Protein AF-A0ABD6Y7B2-F1 (afdb_monomer_lite)

Radius of gyration: 19.2 Å; chains: 1; bounding box: 47×39×47 Å

Structure (mmCIF, N/CA/C/O backbone):
data_AF-A0ABD6Y7B2-F1
#
_entry.id   AF-A0ABD6Y7B2-F1
#
loop_
_atom_site.group_PDB
_atom_site.id
_atom_site.type_symbol
_atom_site.label_atom_id
_atom_site.label_alt_id
_atom_site.label_comp_id
_atom_site.label_asym_id
_atom_site.label_entity_id
_atom_site.label_seq_id
_atom_site.pdbx_PDB_ins_code
_atom_site.Cartn_x
_atom_site.Cartn_y
_atom_site.Cartn_z
_atom_site.occupancy
_atom_site.B_iso_or_equiv
_atom_site.auth_seq_id
_atom_site.auth_comp_id
_atom_site.auth_asym_id
_atom_site.auth_atom_id
_atom_site.pdbx_PDB_model_num
ATOM 1 N N . MET A 1 1 ? -31.287 24.518 33.270 1.00 48.06 1 MET A N 1
ATOM 2 C CA . MET A 1 1 ? -31.421 23.625 32.099 1.00 48.06 1 MET A CA 1
ATOM 3 C C . MET A 1 1 ? -30.060 23.538 31.428 1.00 48.06 1 MET A C 1
ATOM 5 O O . MET A 1 1 ? -29.615 24.517 30.848 1.00 48.06 1 MET A O 1
ATOM 9 N N . LEU A 1 2 ? -29.354 22.426 31.637 1.00 46.56 2 LEU A N 1
ATOM 10 C CA . LEU A 1 2 ? -28.012 22.170 31.107 1.00 46.56 2 LEU A CA 1
ATOM 11 C C . LEU A 1 2 ? -28.129 21.690 29.656 1.00 46.56 2 LEU A C 1
ATOM 13 O O . LEU A 1 2 ? -28.736 20.651 29.410 1.00 46.56 2 LEU A O 1
ATOM 17 N N . ILE A 1 3 ? -27.555 22.424 28.706 1.00 56.41 3 ILE A N 1
ATOM 18 C CA . ILE A 1 3 ? -27.389 21.942 27.331 1.00 56.41 3 ILE A CA 1
ATOM 19 C C . ILE A 1 3 ? -26.078 21.149 27.306 1.00 56.41 3 ILE A C 1
ATOM 21 O O . ILE A 1 3 ? -24.998 21.727 27.415 1.00 56.41 3 ILE A O 1
ATOM 25 N N . LEU A 1 4 ? -26.168 19.817 27.221 1.00 56.03 4 LEU A N 1
ATOM 26 C CA . LEU A 1 4 ? -25.011 18.965 26.940 1.00 56.03 4 LEU A CA 1
ATOM 27 C C . LEU A 1 4 ? -24.482 19.306 25.538 1.00 56.03 4 LEU A C 1
ATOM 29 O O . LEU A 1 4 ? -25.215 19.207 24.556 1.00 56.03 4 LEU A O 1
ATOM 33 N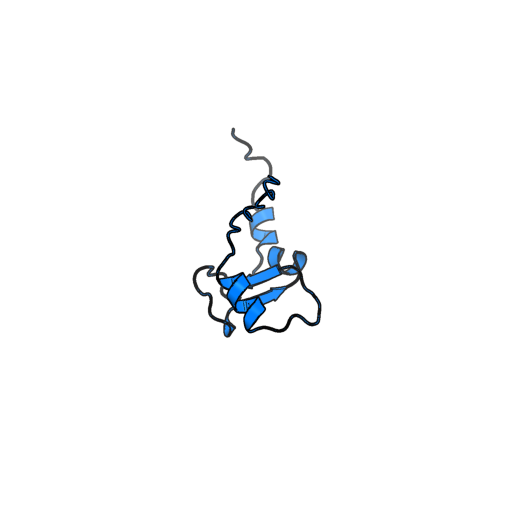 N . PHE A 1 5 ? -23.202 19.667 25.439 1.00 60.97 5 PHE A N 1
ATOM 34 C CA . PHE A 1 5 ? -22.477 19.746 24.172 1.00 60.97 5 PHE A CA 1
ATOM 35 C C . PHE A 1 5 ? -22.480 18.366 23.496 1.00 60.97 5 PHE A C 1
ATOM 37 O O . PHE A 1 5 ? -21.727 17.471 23.882 1.00 60.97 5 PHE A O 1
ATOM 44 N N . VAL A 1 6 ? -23.322 18.179 22.481 1.00 65.50 6 VAL A N 1
ATOM 45 C CA . VAL A 1 6 ? -23.278 16.992 21.621 1.00 65.50 6 VAL A CA 1
ATOM 46 C C . VAL A 1 6 ? -22.092 17.156 20.671 1.00 65.50 6 VAL A C 1
ATOM 48 O O . VAL A 1 6 ? -22.159 17.884 19.684 1.00 65.50 6 VAL A O 1
ATOM 51 N N . TRP A 1 7 ? -20.975 16.504 20.989 1.00 71.38 7 TRP A N 1
ATOM 52 C CA . TRP A 1 7 ? -19.811 16.416 20.106 1.00 71.38 7 TRP A CA 1
ATOM 53 C C . TRP A 1 7 ? -20.171 15.545 18.894 1.00 71.38 7 TRP A C 1
ATOM 55 O O . TRP A 1 7 ? -20.140 14.314 18.962 1.00 71.38 7 TRP A O 1
ATOM 65 N N . VAL A 1 8 ? -20.542 16.169 17.776 1.00 73.88 8 VAL A N 1
ATOM 66 C CA . VAL A 1 8 ? -20.725 15.456 16.506 1.00 73.88 8 VAL A CA 1
ATOM 67 C C . VAL A 1 8 ? -19.348 14.984 16.049 1.00 73.88 8 VAL A C 1
ATOM 69 O O . VAL A 1 8 ? -18.467 15.795 15.764 1.00 73.88 8 VAL A O 1
ATOM 72 N N . ARG A 1 9 ? -19.123 13.666 16.018 1.00 78.75 9 ARG A N 1
ATOM 73 C CA . ARG A 1 9 ? -17.853 13.130 15.518 1.00 78.75 9 ARG A CA 1
ATOM 74 C C . ARG A 1 9 ? -17.723 13.447 14.025 1.00 78.75 9 ARG A C 1
ATOM 76 O O . ARG A 1 9 ? -18.654 13.147 13.277 1.00 78.75 9 ARG A O 1
ATOM 83 N N . PRO A 1 10 ? -16.588 14.010 13.571 1.00 82.69 10 PRO A N 1
ATOM 84 C CA . PRO A 1 10 ? -16.378 14.249 12.153 1.00 82.69 10 PRO A CA 1
ATOM 85 C C . PRO A 1 10 ? -16.341 12.913 11.409 1.00 82.69 10 PRO A C 1
ATOM 87 O O . PRO A 1 10 ? -15.691 11.957 11.844 1.00 82.69 10 PRO A O 1
ATOM 90 N N . PHE A 1 11 ? -17.031 12.846 10.273 1.00 84.25 11 PHE A N 1
ATOM 91 C CA . PHE A 1 11 ? -16.913 11.707 9.373 1.00 84.25 11 PHE A CA 1
ATOM 92 C C . PHE A 1 11 ? -15.476 11.631 8.849 1.00 84.25 11 PHE A C 1
ATOM 94 O O . PHE A 1 11 ? -14.918 12.624 8.384 1.00 84.25 11 PHE A O 1
ATOM 101 N N . THR A 1 12 ? -14.869 10.445 8.922 1.00 87.25 12 THR A N 1
ATOM 102 C CA . THR A 1 12 ? -13.539 10.200 8.349 1.00 87.25 12 THR A CA 1
ATOM 103 C C . THR A 1 12 ? -13.675 9.290 7.143 1.00 87.25 12 THR A C 1
ATOM 105 O O . THR A 1 12 ? -14.339 8.258 7.217 1.00 87.25 12 THR A O 1
ATOM 108 N N . THR A 1 13 ? -13.037 9.650 6.036 1.00 92.88 13 THR A N 1
ATOM 109 C CA . THR A 1 13 ? -12.950 8.777 4.866 1.00 92.88 13 THR A CA 1
ATOM 110 C C . THR A 1 13 ? -11.824 7.762 5.071 1.00 92.88 13 THR A C 1
ATOM 112 O O . THR A 1 13 ? -10.756 8.076 5.607 1.00 92.88 13 THR A O 1
ATOM 115 N N . LYS A 1 14 ? -12.066 6.507 4.681 1.00 93.38 14 LYS A N 1
ATOM 116 C CA . LYS A 1 14 ? -11.081 5.414 4.705 1.00 93.38 14 LYS A CA 1
ATOM 117 C C . LYS A 1 14 ? -11.029 4.761 3.329 1.00 93.38 14 LYS A C 1
ATOM 119 O O . LYS A 1 14 ? -12.034 4.724 2.626 1.00 93.38 14 LYS A O 1
ATOM 124 N N . ARG A 1 15 ? -9.855 4.264 2.935 1.00 96.38 15 ARG A N 1
ATOM 125 C CA . ARG A 1 15 ? -9.688 3.557 1.656 1.00 96.38 15 ARG A CA 1
ATOM 126 C C . ARG A 1 15 ? -10.120 2.098 1.798 1.00 96.38 15 ARG A C 1
ATOM 128 O O . ARG A 1 15 ? -9.863 1.494 2.835 1.00 96.38 15 ARG A O 1
ATOM 135 N N . VAL A 1 16 ? -10.704 1.522 0.746 1.00 98.00 16 VAL A N 1
ATOM 136 C CA . VAL A 1 16 ? -11.229 0.143 0.765 1.00 98.00 16 VAL A CA 1
ATOM 137 C C . VAL A 1 16 ? -10.139 -0.879 1.111 1.00 98.00 16 VAL A C 1
ATOM 139 O O . VAL A 1 16 ? -10.305 -1.591 2.095 1.00 98.00 16 VAL A O 1
ATOM 142 N N . HIS A 1 17 ? -8.989 -0.888 0.421 1.00 98.31 17 HIS A N 1
ATOM 143 C CA . HIS A 1 17 ? -7.873 -1.791 0.761 1.00 98.31 17 HIS A CA 1
ATOM 144 C C . HIS A 1 17 ? -7.417 -1.689 2.224 1.00 98.31 17 HIS A C 1
ATOM 146 O O . HIS A 1 17 ? -7.030 -2.693 2.809 1.00 98.31 17 HIS A O 1
ATOM 152 N N . GLN A 1 18 ? -7.479 -0.500 2.845 1.00 97.75 18 GLN A N 1
ATOM 153 C CA . GLN A 1 18 ? -7.113 -0.341 4.257 1.00 97.75 18 GLN A CA 1
ATOM 154 C C . GLN A 1 18 ? -8.102 -1.042 5.178 1.00 97.75 18 GLN A C 1
ATOM 156 O O . GLN A 1 18 ? -7.691 -1.621 6.177 1.00 97.75 18 GLN A O 1
ATOM 161 N N . LEU A 1 19 ? -9.395 -0.970 4.859 1.00 98.12 19 LEU A N 1
ATOM 162 C CA . LEU A 1 19 ? -10.431 -1.663 5.617 1.00 98.12 19 LEU A CA 1
ATOM 163 C C . LEU A 1 19 ? -10.303 -3.179 5.443 1.00 98.12 19 LEU A C 1
ATOM 165 O O . LEU A 1 19 ? -10.322 -3.898 6.435 1.00 98.12 19 LEU A O 1
ATOM 169 N N . VAL A 1 20 ? -10.097 -3.642 4.207 1.00 98.56 20 VAL A N 1
ATOM 170 C CA . VAL A 1 20 ? -9.919 -5.065 3.882 1.00 98.56 20 VAL A CA 1
ATOM 171 C C . VAL A 1 20 ? -8.682 -5.636 4.581 1.00 98.56 20 VAL A C 1
ATOM 173 O O . VAL A 1 20 ? -8.802 -6.571 5.366 1.00 98.56 20 VAL A O 1
ATOM 176 N N . ALA A 1 21 ? -7.500 -5.050 4.381 1.00 98.50 21 ALA A N 1
ATOM 177 C CA . ALA A 1 21 ? -6.270 -5.570 4.978 1.00 98.50 21 ALA A CA 1
ATOM 178 C C . ALA A 1 21 ? -6.309 -5.554 6.514 1.00 98.50 21 ALA A C 1
ATOM 180 O O . ALA A 1 21 ? -5.896 -6.521 7.141 1.00 98.50 21 ALA A O 1
ATOM 181 N N . ARG A 1 22 ? -6.866 -4.507 7.144 1.00 98.06 22 ARG A N 1
ATOM 182 C CA . ARG A 1 22 ? -7.010 -4.459 8.613 1.00 98.06 22 ARG A CA 1
ATOM 183 C C . ARG A 1 22 ? -7.973 -5.503 9.170 1.00 98.06 22 ARG A C 1
ATOM 185 O O . ARG A 1 22 ? -7.827 -5.872 10.329 1.00 98.06 22 ARG A O 1
ATOM 192 N N . ALA A 1 23 ? -8.961 -5.926 8.388 1.00 98.38 23 ALA A N 1
ATOM 193 C CA . ALA A 1 23 ? -9.930 -6.926 8.814 1.00 98.38 23 ALA A CA 1
ATOM 194 C C . ALA A 1 23 ? -9.407 -8.360 8.642 1.00 98.38 23 ALA A C 1
ATOM 196 O O . ALA A 1 23 ? -9.727 -9.215 9.462 1.00 98.38 23 ALA A O 1
ATOM 197 N N . PHE A 1 24 ? -8.619 -8.622 7.593 1.00 98.69 24 PHE A N 1
ATOM 198 C CA . PHE A 1 24 ? -8.307 -9.992 7.166 1.00 98.69 24 PHE A CA 1
ATOM 199 C C . PHE A 1 24 ? -6.821 -10.363 7.195 1.00 98.69 24 PHE A C 1
ATOM 201 O O . PHE A 1 24 ? -6.504 -11.545 7.104 1.00 98.69 24 PHE A O 1
ATOM 208 N N . ILE A 1 25 ? -5.909 -9.396 7.328 1.00 98.56 25 ILE A N 1
ATOM 209 C CA . ILE A 1 25 ? -4.462 -9.632 7.279 1.00 98.56 25 ILE A CA 1
ATOM 210 C C . ILE A 1 25 ? -3.840 -9.189 8.609 1.00 98.56 25 ILE A C 1
ATOM 212 O O . ILE A 1 25 ? -3.772 -7.982 8.879 1.00 98.56 25 ILE A O 1
ATOM 216 N N . PRO A 1 26 ? -3.368 -10.130 9.451 1.00 98.44 26 PRO A N 1
ATOM 217 C CA . PRO A 1 26 ? -2.636 -9.797 10.666 1.00 98.44 26 PRO A CA 1
ATOM 218 C C . PRO A 1 26 ? -1.418 -8.916 10.367 1.00 98.44 26 PRO A C 1
ATOM 220 O O . PRO A 1 26 ? -0.737 -9.101 9.361 1.00 98.44 26 PRO A O 1
ATOM 223 N N . ASN A 1 27 ? -1.124 -7.978 11.267 1.00 98.31 27 ASN A N 1
ATOM 224 C CA . ASN A 1 27 ? 0.044 -7.101 11.174 1.00 98.31 27 ASN A CA 1
ATOM 225 C C . ASN A 1 27 ? 0.937 -7.260 12.420 1.00 98.31 27 ASN A C 1
ATOM 227 O O . ASN A 1 27 ? 0.973 -6.352 13.254 1.00 98.31 27 ASN A O 1
ATOM 231 N N . PRO A 1 28 ? 1.596 -8.422 12.603 1.00 98.12 28 PRO A N 1
ATOM 232 C CA . PRO A 1 28 ? 2.400 -8.700 13.798 1.00 98.12 28 PRO A CA 1
ATOM 233 C C . PRO A 1 28 ? 3.579 -7.730 13.953 1.00 98.12 28 PRO A C 1
ATOM 235 O O . PRO A 1 28 ? 3.927 -7.363 15.071 1.00 98.12 28 PRO A O 1
ATOM 238 N N . ASP A 1 29 ? 4.128 -7.255 12.835 1.00 97.69 29 ASP A N 1
ATOM 239 C CA . ASP A 1 29 ? 5.279 -6.346 12.796 1.00 97.69 29 ASP A CA 1
ATOM 240 C C . ASP A 1 29 ? 4.881 -4.861 12.872 1.00 97.69 29 ASP A C 1
ATOM 242 O O . ASP A 1 29 ? 5.730 -3.975 12.769 1.00 97.69 29 ASP A O 1
ATOM 246 N N . ASN A 1 30 ? 3.583 -4.573 13.037 1.00 97.69 30 ASN A N 1
ATOM 247 C CA . ASN A 1 30 ? 3.020 -3.225 13.123 1.00 97.69 30 ASN A CA 1
ATOM 248 C C . ASN A 1 30 ? 3.487 -2.293 11.983 1.00 97.69 30 ASN A C 1
ATOM 250 O O . ASN A 1 30 ? 3.812 -1.118 12.181 1.00 97.69 30 ASN A O 1
ATOM 254 N N . LEU A 1 31 ? 3.533 -2.829 10.763 1.00 98.31 31 LEU A N 1
ATOM 255 C CA . LEU A 1 31 ? 3.962 -2.099 9.580 1.00 98.31 31 LEU A CA 1
ATOM 256 C C . LEU A 1 31 ? 2.956 -0.993 9.220 1.00 98.31 31 LEU A C 1
ATOM 258 O O . LEU A 1 31 ? 1.743 -1.184 9.338 1.00 98.31 31 LEU A O 1
ATOM 262 N N . PRO A 1 32 ? 3.430 0.175 8.754 1.00 97.44 32 PRO A N 1
ATOM 263 C CA . PRO A 1 32 ? 2.584 1.359 8.621 1.00 97.44 32 PRO A CA 1
ATOM 264 C C . PRO A 1 32 ? 1.760 1.412 7.326 1.00 97.44 32 PRO A C 1
ATOM 266 O O . PRO A 1 32 ? 0.832 2.217 7.236 1.00 97.44 32 PRO A O 1
ATOM 269 N N . SER A 1 33 ? 2.119 0.642 6.294 1.00 97.81 33 SER A N 1
ATOM 270 C CA . SER A 1 33 ? 1.561 0.776 4.940 1.00 97.81 33 SER A CA 1
ATOM 271 C C . SER A 1 33 ? 1.015 -0.539 4.403 1.00 97.81 33 SER A C 1
ATOM 273 O O . SER A 1 33 ? 1.440 -1.607 4.820 1.00 97.81 33 SER A O 1
ATOM 275 N N . ILE A 1 34 ? 0.084 -0.439 3.453 1.00 98.25 34 ILE A N 1
ATOM 276 C CA . ILE A 1 34 ? -0.437 -1.574 2.685 1.00 98.25 34 ILE A CA 1
ATOM 277 C C . ILE A 1 34 ? -0.038 -1.367 1.227 1.00 98.25 34 ILE A C 1
ATOM 279 O O . ILE A 1 34 ? -0.212 -0.262 0.702 1.00 98.25 34 ILE A O 1
ATOM 283 N N . ASN A 1 35 ? 0.507 -2.408 0.610 1.00 98.31 35 ASN A N 1
ATOM 284 C CA . ASN A 1 35 ? 0.854 -2.459 -0.804 1.00 98.31 35 ASN A CA 1
ATOM 285 C C . ASN A 1 35 ? -0.183 -3.289 -1.579 1.00 98.31 35 ASN A C 1
ATOM 287 O O . ASN A 1 35 ? -0.775 -4.211 -1.019 1.00 98.31 35 ASN A O 1
ATOM 291 N N . HIS A 1 36 ? -0.382 -2.943 -2.851 1.00 98.38 36 HIS A N 1
ATOM 292 C CA . HIS A 1 36 ? -1.081 -3.766 -3.840 1.00 98.38 36 HIS A CA 1
ATOM 293 C C . HIS A 1 36 ? -0.016 -4.510 -4.639 1.00 98.38 36 HIS A C 1
ATOM 295 O O . HIS A 1 36 ? 0.781 -3.865 -5.321 1.00 98.38 36 HIS A O 1
ATOM 301 N N . ILE A 1 37 ? 0.016 -5.837 -4.535 1.00 98.06 37 ILE A N 1
ATOM 302 C CA . ILE A 1 37 ? 1.084 -6.672 -5.106 1.00 98.06 37 ILE A CA 1
ATOM 303 C C . ILE A 1 37 ? 1.138 -6.520 -6.636 1.00 98.06 37 ILE A C 1
ATOM 305 O O . ILE A 1 37 ? 2.210 -6.410 -7.221 1.00 98.06 37 ILE A O 1
ATOM 309 N N . ASP A 1 38 ? -0.016 -6.436 -7.295 1.00 97.88 38 ASP A N 1
ATOM 310 C CA . ASP A 1 38 ? -0.120 -6.235 -8.747 1.00 97.88 38 ASP A CA 1
ATOM 311 C C . ASP A 1 38 ? 0.012 -4.770 -9.219 1.00 97.88 38 ASP A C 1
ATOM 313 O O . ASP A 1 38 ? -0.115 -4.494 -10.411 1.00 97.88 38 ASP A O 1
ATOM 317 N N . GLU A 1 39 ? 0.254 -3.821 -8.309 1.00 95.94 39 GLU A N 1
ATOM 318 C CA . GLU A 1 39 ? 0.215 -2.367 -8.542 1.00 95.94 39 GLU A CA 1
ATOM 319 C C . GLU A 1 39 ? -1.149 -1.803 -9.037 1.00 95.94 39 GLU A C 1
ATOM 321 O O . GLU A 1 39 ? -1.257 -0.593 -9.286 1.00 95.94 39 GLU A O 1
ATOM 326 N N . ASP A 1 40 ? -2.221 -2.608 -9.096 1.00 97.62 40 ASP A N 1
ATOM 327 C CA . ASP A 1 40 ? -3.586 -2.172 -9.419 1.00 97.62 40 ASP A CA 1
ATOM 328 C C . ASP A 1 40 ? -4.373 -1.812 -8.150 1.00 97.62 40 ASP A C 1
ATOM 330 O O . ASP A 1 40 ? -4.880 -2.643 -7.396 1.00 97.62 40 ASP A O 1
ATOM 334 N N . LYS A 1 41 ? -4.575 -0.507 -7.953 1.00 97.12 41 LYS A N 1
ATOM 335 C CA . LYS A 1 41 ? -5.287 0.051 -6.790 1.00 97.12 41 LYS A CA 1
ATOM 336 C C . LYS A 1 41 ? -6.774 -0.315 -6.739 1.00 97.12 41 LYS A C 1
ATOM 338 O O . LYS A 1 41 ? -7.415 -0.080 -5.708 1.00 97.12 41 LYS A O 1
ATOM 343 N N . THR A 1 42 ? -7.343 -0.809 -7.837 1.00 97.88 42 THR A N 1
ATOM 344 C CA . THR A 1 42 ? -8.744 -1.241 -7.910 1.00 97.88 42 THR A CA 1
ATOM 345 C C . THR A 1 42 ? -8.925 -2.693 -7.463 1.00 97.88 42 THR A C 1
ATOM 347 O O . THR A 1 42 ? -9.991 -3.037 -6.939 1.00 97.88 42 THR A O 1
ATOM 350 N N . ASN A 1 43 ? -7.870 -3.511 -7.535 1.00 98.50 43 ASN A N 1
ATOM 351 C CA . ASN A 1 43 ? -7.872 -4.892 -7.073 1.00 98.50 43 ASN A CA 1
ATOM 352 C C . ASN A 1 43 ? -7.690 -4.977 -5.545 1.00 98.50 43 ASN A C 1
ATOM 354 O O . ASN A 1 43 ? -6.594 -5.131 -5.014 1.00 98.50 43 ASN A O 1
ATOM 358 N N . ASN A 1 44 ? -8.797 -4.869 -4.809 1.00 98.50 44 ASN A N 1
ATOM 359 C CA . ASN A 1 44 ? -8.809 -4.867 -3.340 1.00 98.50 44 ASN A CA 1
ATOM 360 C C . ASN A 1 44 ? -8.993 -6.269 -2.727 1.00 98.50 44 ASN A C 1
ATOM 362 O O . ASN A 1 44 ? -9.487 -6.378 -1.603 1.00 98.50 44 ASN A O 1
ATOM 366 N N . ARG A 1 45 ? -8.675 -7.342 -3.458 1.00 98.62 45 ARG A N 1
ATOM 367 C CA . ARG A 1 45 ? -8.783 -8.703 -2.922 1.00 98.62 45 ARG A CA 1
ATOM 368 C C . ARG A 1 45 ? -7.724 -8.931 -1.842 1.00 98.62 45 ARG A C 1
ATOM 370 O O . ARG A 1 45 ? -6.620 -8.411 -1.941 1.00 98.62 45 ARG A O 1
ATOM 377 N N . VAL A 1 46 ? -8.065 -9.704 -0.810 1.00 98.62 46 VAL A N 1
ATOM 378 C CA . VAL A 1 46 ? -7.191 -9.943 0.356 1.00 98.62 46 VAL A CA 1
ATOM 379 C C . VAL A 1 46 ? -5.838 -10.530 -0.057 1.00 98.62 46 VAL A C 1
ATOM 381 O O . VAL A 1 46 ? -4.814 -10.122 0.470 1.00 98.62 46 VAL A O 1
ATOM 384 N N . ASP A 1 47 ? -5.842 -11.442 -1.027 1.00 98.62 47 ASP A N 1
ATOM 385 C CA . ASP A 1 47 ? -4.657 -12.099 -1.590 1.00 98.62 47 ASP A CA 1
ATOM 386 C C . ASP A 1 47 ? -3.754 -11.161 -2.411 1.00 98.62 47 ASP A C 1
ATOM 388 O O . ASP A 1 47 ? -2.598 -11.495 -2.646 1.00 98.62 47 ASP A O 1
ATOM 392 N N . ASN A 1 48 ? -4.249 -9.986 -2.810 1.00 98.75 48 ASN A N 1
ATOM 393 C CA . ASN A 1 48 ? -3.488 -8.966 -3.534 1.00 98.75 48 ASN A CA 1
ATOM 394 C C . ASN A 1 48 ? -2.925 -7.857 -2.621 1.00 98.75 48 ASN A C 1
ATOM 396 O O . ASN A 1 48 ? -2.288 -6.917 -3.099 1.00 98.75 48 ASN A O 1
ATOM 400 N N . LEU A 1 49 ? -3.187 -7.919 -1.314 1.00 98.69 49 LEU A N 1
ATOM 401 C CA . LEU A 1 49 ? -2.769 -6.897 -0.358 1.00 98.69 49 LEU A CA 1
ATOM 402 C C . LEU A 1 49 ? -1.723 -7.452 0.603 1.00 98.69 49 LEU A C 1
ATOM 404 O O . LEU A 1 49 ? -1.835 -8.574 1.084 1.00 98.69 49 LEU A O 1
ATOM 408 N N . GLU A 1 50 ? -0.746 -6.626 0.958 1.00 98.44 50 GLU A N 1
ATOM 409 C CA . GLU A 1 50 ? 0.258 -6.973 1.966 1.00 98.44 50 GLU A CA 1
ATOM 410 C C . GLU A 1 50 ? 0.604 -5.768 2.842 1.00 98.44 50 GLU A C 1
ATOM 412 O O . GLU A 1 50 ? 0.589 -4.619 2.392 1.00 98.44 50 GLU A O 1
ATOM 417 N N . TRP A 1 51 ? 0.939 -6.022 4.105 1.00 98.69 51 TRP A N 1
ATOM 418 C CA . TRP A 1 51 ? 1.540 -5.010 4.965 1.00 98.69 51 TRP A CA 1
ATOM 419 C C . TRP A 1 51 ? 3.007 -4.808 4.583 1.00 98.69 51 TRP A C 1
ATOM 421 O O . TRP A 1 51 ? 3.744 -5.766 4.378 1.00 98.69 51 TRP A O 1
ATOM 431 N N . CYS A 1 52 ? 3.450 -3.557 4.504 1.00 98.19 52 CYS A N 1
ATOM 432 C CA . CYS A 1 52 ? 4.810 -3.221 4.105 1.00 98.19 52 CYS A CA 1
ATOM 433 C C . CYS A 1 52 ? 5.342 -1.969 4.817 1.00 98.19 52 CYS A C 1
ATOM 435 O O . CYS A 1 52 ? 4.598 -1.131 5.344 1.00 98.19 52 CYS A O 1
ATOM 437 N N . SER A 1 53 ? 6.667 -1.814 4.806 1.00 98.25 53 SER A N 1
ATOM 438 C CA . SER A 1 53 ? 7.312 -0.562 5.198 1.00 98.25 53 SER A CA 1
ATOM 439 C C . SER A 1 53 ? 7.181 0.492 4.092 1.00 98.25 53 SER A C 1
ATOM 441 O O . SER A 1 53 ? 7.056 0.181 2.906 1.00 98.25 53 SER A O 1
ATOM 443 N N . VAL A 1 54 ? 7.271 1.771 4.467 1.00 96.56 54 VAL A N 1
ATOM 444 C CA . VAL A 1 54 ? 7.284 2.879 3.493 1.00 96.56 54 VAL A CA 1
ATOM 445 C C . VAL A 1 54 ? 8.478 2.761 2.540 1.00 96.56 54 VAL A C 1
ATOM 447 O O . VAL A 1 54 ? 8.352 3.042 1.349 1.00 96.56 54 VAL A O 1
ATOM 450 N N . TYR A 1 55 ? 9.633 2.323 3.054 1.00 96.25 55 TYR A N 1
ATOM 451 C CA . TYR A 1 55 ? 10.832 2.104 2.248 1.00 96.25 55 TYR A CA 1
ATOM 452 C C . TYR A 1 55 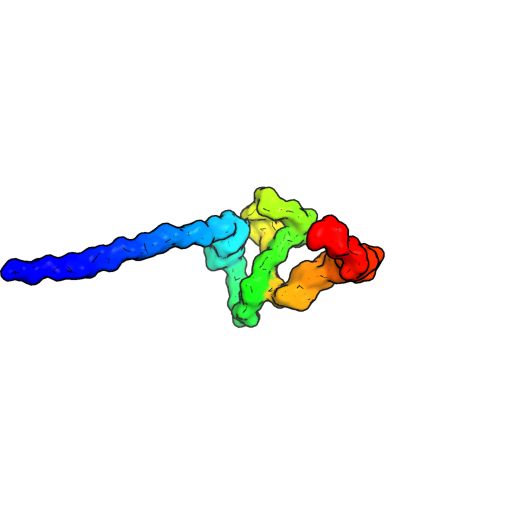? 10.581 1.053 1.166 1.00 96.25 55 TYR A C 1
ATOM 454 O O . TYR A 1 55 ? 10.808 1.338 -0.009 1.00 96.25 55 TYR A O 1
ATOM 462 N N . TYR A 1 56 ? 10.039 -0.106 1.550 1.00 97.12 56 TYR A N 1
ATOM 463 C CA . TYR A 1 56 ? 9.693 -1.178 0.623 1.00 97.12 56 TYR A CA 1
ATOM 464 C C . TYR A 1 56 ? 8.737 -0.691 -0.468 1.00 97.12 56 TYR A C 1
ATOM 466 O O . TYR A 1 56 ? 9.054 -0.795 -1.649 1.00 97.12 56 TYR A O 1
ATOM 474 N N . ASN A 1 57 ? 7.621 -0.063 -0.084 1.00 95.88 57 ASN A N 1
ATOM 475 C CA . ASN A 1 57 ? 6.607 0.399 -1.035 1.00 95.88 57 ASN A CA 1
ATOM 476 C C . ASN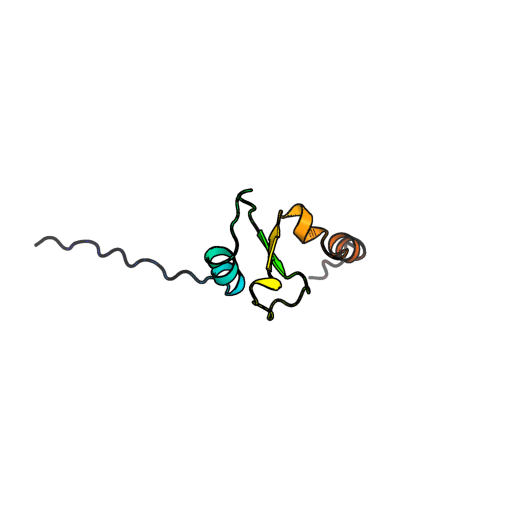 A 1 57 ? 7.173 1.416 -2.049 1.00 95.88 57 ASN A C 1
ATOM 478 O O . ASN A 1 57 ? 6.839 1.413 -3.231 1.00 95.88 57 ASN A O 1
ATOM 482 N N . ASN A 1 58 ? 8.101 2.274 -1.614 1.00 94.50 58 ASN A N 1
ATOM 483 C CA . ASN A 1 58 ? 8.759 3.233 -2.502 1.00 94.50 58 ASN A CA 1
ATOM 484 C C . ASN A 1 58 ? 9.754 2.595 -3.484 1.00 94.50 58 ASN A C 1
ATOM 486 O O . ASN A 1 58 ? 10.022 3.190 -4.528 1.00 94.50 58 ASN A O 1
ATOM 490 N N . HIS A 1 59 ? 10.293 1.417 -3.167 1.00 96.06 59 HIS A N 1
ATOM 491 C CA . HIS A 1 59 ? 11.231 0.679 -4.021 1.00 96.06 59 HIS A CA 1
ATOM 492 C C . HIS A 1 59 ? 10.549 -0.450 -4.805 1.00 96.06 59 HIS A C 1
ATOM 494 O O . HIS A 1 59 ? 11.165 -1.017 -5.710 1.00 96.06 59 HIS A O 1
ATOM 500 N N . TYR A 1 60 ? 9.281 -0.737 -4.504 1.00 96.00 60 TYR A N 1
ATOM 501 C CA . TYR A 1 60 ? 8.509 -1.798 -5.134 1.00 96.00 60 TYR A CA 1
ATOM 502 C C . TYR A 1 60 ? 8.480 -1.643 -6.656 1.00 96.00 60 TYR A C 1
ATOM 504 O O . TYR A 1 60 ? 8.336 -0.535 -7.180 1.00 96.00 60 TYR A O 1
ATOM 512 N N . ASN A 1 61 ? 8.699 -2.753 -7.362 1.00 94.88 61 ASN A N 1
ATOM 513 C CA . ASN A 1 61 ? 8.758 -2.828 -8.823 1.00 94.88 61 ASN A CA 1
ATOM 514 C C . ASN A 1 61 ? 9.642 -1.746 -9.497 1.00 94.88 61 ASN A C 1
ATOM 516 O O . ASN A 1 61 ? 9.336 -1.226 -10.573 1.00 94.88 61 ASN A O 1
ATOM 520 N N . GLY A 1 62 ? 10.730 -1.326 -8.841 1.00 92.62 62 GLY A N 1
ATOM 521 C CA . GLY A 1 62 ? 11.632 -0.298 -9.370 1.00 92.62 62 GLY A CA 1
ATOM 522 C C . GLY A 1 62 ? 11.044 1.119 -9.370 1.00 92.62 62 GLY A C 1
ATOM 523 O O . GLY A 1 62 ? 11.554 1.993 -10.073 1.00 92.62 62 GLY A O 1
ATOM 524 N N . ARG A 1 63 ? 9.986 1.384 -8.588 1.00 90.38 63 ARG A N 1
ATOM 525 C CA . ARG A 1 63 ? 9.344 2.705 -8.468 1.00 90.38 63 ARG A CA 1
ATOM 526 C C . ARG A 1 63 ? 10.345 3.828 -8.217 1.00 90.38 63 ARG A C 1
ATOM 528 O O . ARG A 1 63 ? 10.274 4.860 -8.887 1.00 90.38 63 ARG A O 1
ATOM 535 N N . TYR A 1 64 ? 11.275 3.622 -7.291 1.00 93.44 64 TYR A N 1
ATOM 536 C CA . TYR A 1 64 ? 12.316 4.593 -6.976 1.00 93.44 64 TYR A CA 1
ATOM 537 C C . TYR A 1 64 ? 13.181 4.936 -8.201 1.00 93.44 64 TYR A C 1
ATOM 539 O O . TYR A 1 64 ? 13.366 6.113 -8.508 1.00 93.44 64 TYR A O 1
ATOM 547 N N . GLU A 1 65 ? 13.632 3.931 -8.955 1.00 93.38 65 GLU A N 1
ATOM 548 C CA . GLU A 1 65 ? 14.466 4.137 -10.146 1.00 93.38 65 GLU A CA 1
ATOM 549 C C . GLU A 1 65 ? 13.707 4.857 -11.267 1.00 93.38 65 GLU A C 1
ATOM 551 O O . GLU A 1 65 ? 14.253 5.759 -11.908 1.00 93.38 65 GLU A O 1
ATOM 556 N N . ARG A 1 66 ? 12.415 4.542 -11.456 1.00 89.56 66 ARG A N 1
ATOM 557 C CA . ARG A 1 66 ? 11.549 5.269 -12.402 1.00 89.56 66 ARG A CA 1
ATOM 558 C C . ARG A 1 66 ? 11.480 6.751 -12.049 1.00 89.56 66 ARG A C 1
ATOM 560 O O . ARG A 1 66 ? 11.659 7.581 -12.929 1.00 89.56 66 ARG A O 1
ATOM 567 N N . ILE A 1 67 ? 11.263 7.081 -10.772 1.00 87.75 67 ILE A N 1
ATOM 568 C CA . ILE A 1 67 ? 11.191 8.471 -10.290 1.00 87.75 67 ILE A CA 1
ATOM 569 C C . ILE A 1 67 ? 12.539 9.178 -10.457 1.00 87.75 67 ILE A C 1
ATOM 571 O O . ILE A 1 67 ? 12.587 10.303 -10.944 1.00 87.75 67 ILE A O 1
ATOM 575 N N . LYS A 1 68 ? 13.638 8.515 -10.089 1.00 88.81 68 LYS A N 1
ATOM 576 C CA . LYS A 1 68 ? 15.000 9.058 -10.169 1.00 88.81 68 LYS A CA 1
ATOM 577 C C . LYS A 1 68 ? 15.426 9.393 -11.601 1.00 88.81 68 LYS A C 1
ATOM 579 O O . LYS A 1 68 ? 16.214 10.316 -11.792 1.00 88.81 68 LYS A O 1
ATOM 584 N N . ARG A 1 69 ? 14.900 8.672 -12.597 1.00 85.69 69 ARG A N 1
ATOM 585 C CA . ARG A 1 69 ? 15.147 8.940 -14.022 1.00 85.69 69 ARG A CA 1
ATOM 586 C C . ARG A 1 69 ? 14.572 10.282 -14.486 1.00 85.69 69 ARG A C 1
ATOM 588 O O . ARG A 1 69 ? 15.081 10.837 -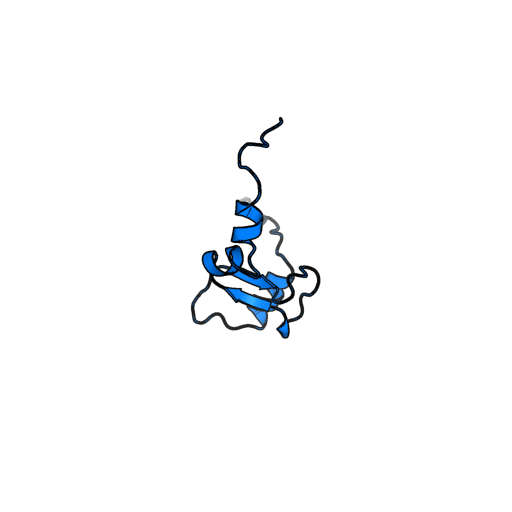15.458 1.00 85.69 69 ARG A O 1
ATOM 595 N N . TYR A 1 70 ? 13.542 10.811 -13.822 1.00 81.00 70 TYR A N 1
ATOM 596 C CA . TYR A 1 70 ? 12.995 12.119 -14.173 1.00 81.00 70 TYR A CA 1
ATOM 597 C C . TYR A 1 70 ? 13.910 13.231 -13.640 1.00 81.00 70 TYR A C 1
ATOM 599 O O . TYR A 1 70 ? 14.192 13.273 -12.438 1.00 81.00 70 TYR A O 1
ATOM 607 N N . PRO A 1 71 ? 14.389 14.146 -14.503 1.00 75.25 71 PRO A N 1
ATOM 608 C CA . PRO A 1 71 ? 15.224 15.249 -14.059 1.00 75.25 71 PRO A CA 1
ATOM 609 C C . PRO A 1 71 ? 14.440 16.124 -13.075 1.00 75.25 71 PRO A C 1
ATOM 611 O O . PRO A 1 71 ? 13.332 16.573 -13.366 1.00 75.25 71 PRO A O 1
ATOM 614 N N . LYS A 1 72 ? 15.040 16.397 -11.908 1.00 68.25 72 LYS A N 1
ATOM 615 C CA . LYS A 1 72 ? 14.461 17.217 -10.823 1.00 68.25 72 LYS A CA 1
ATOM 616 C C . LYS A 1 72 ? 14.183 18.683 -11.213 1.00 68.25 72 LYS A C 1
ATOM 618 O O . LYS A 1 72 ? 13.739 19.453 -10.370 1.00 68.25 72 LYS A O 1
ATOM 623 N N . SER A 1 73 ? 14.458 19.072 -12.456 1.00 64.38 73 SER A N 1
ATOM 624 C CA . SER A 1 73 ? 14.368 20.437 -12.979 1.00 64.38 73 SER A CA 1
ATOM 625 C C . SER A 1 73 ? 13.101 20.745 -13.786 1.00 64.38 73 SER A C 1
ATOM 627 O O . SER A 1 73 ? 12.975 21.862 -14.276 1.00 64.38 73 SER A O 1
ATOM 629 N N . VAL A 1 74 ? 12.116 19.846 -13.879 1.00 59.16 74 VAL A N 1
ATOM 630 C CA . VAL A 1 74 ? 10.784 20.226 -14.397 1.00 59.16 74 VAL A CA 1
ATOM 631 C C . VAL A 1 74 ? 9.912 20.731 -13.245 1.00 59.16 74 VAL A C 1
ATOM 633 O O . VAL A 1 74 ? 8.934 20.109 -12.848 1.00 59.16 74 VAL A O 1
ATOM 636 N N . CYS A 1 75 ? 10.306 21.880 -12.697 1.00 55.84 75 CYS A N 1
ATOM 637 C CA . CYS A 1 75 ? 9.372 22.839 -12.123 1.00 55.84 75 CYS A CA 1
ATOM 638 C C . CYS A 1 75 ? 9.207 23.933 -13.186 1.00 55.84 75 CYS A C 1
ATOM 640 O O . CYS A 1 75 ? 9.865 24.966 -13.147 1.00 55.84 75 CYS A O 1
ATOM 642 N N . LEU A 1 76 ? 8.414 23.637 -14.217 1.00 50.62 76 LEU A N 1
ATOM 643 C CA . LEU A 1 76 ? 7.799 24.667 -15.046 1.00 50.62 76 LEU A CA 1
ATOM 644 C C . LEU A 1 76 ? 6.386 24.831 -14.508 1.00 50.62 76 LEU A C 1
ATOM 646 O O . LEU A 1 76 ? 5.494 24.119 -14.955 1.00 50.62 76 LEU A O 1
ATOM 650 N N . LEU A 1 77 ? 6.273 25.656 -13.468 1.00 43.12 77 LEU A N 1
ATOM 651 C CA . LEU A 1 77 ? 5.200 26.590 -13.116 1.00 43.12 77 LEU A CA 1
ATOM 652 C C . LEU A 1 77 ? 5.639 27.317 -11.838 1.00 43.12 77 LEU A C 1
ATOM 654 O O . LEU A 1 77 ? 6.058 26.618 -10.886 1.00 43.12 77 LEU A O 1
#

pLDDT: mean 88.45, std 15.39, range [43.12, 98.75]

InterPro domains:
  IPR003615 HNH nuclease [PF13392] (15-58)
  IPR044925 His-Me finger superfamily [SSF54060] (12-62)

Organism: Limosilactobacillus reuteri (NCBI:txid1598)

Sequence (77 aa):
MLILFVWVRPFTTKRVHQLVARAFIPNPDNLPSINHIDEDKTNNRVDNLEWCSVYYNNHYNGRYERIKRYPKSVCLL

Secondary structure (DSSP, 8-state):
--------PPP----HHHHHHHHHS--TT--SEEE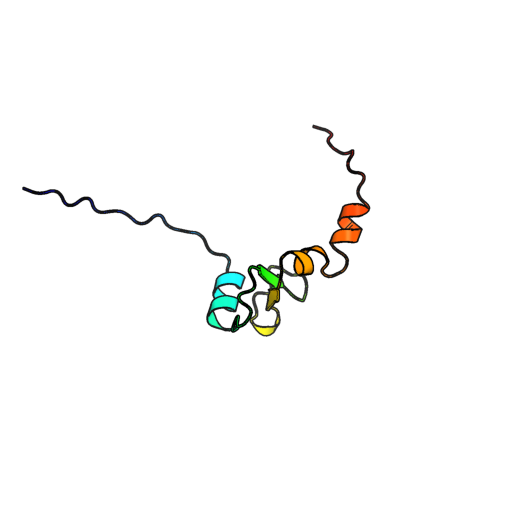ETTS-T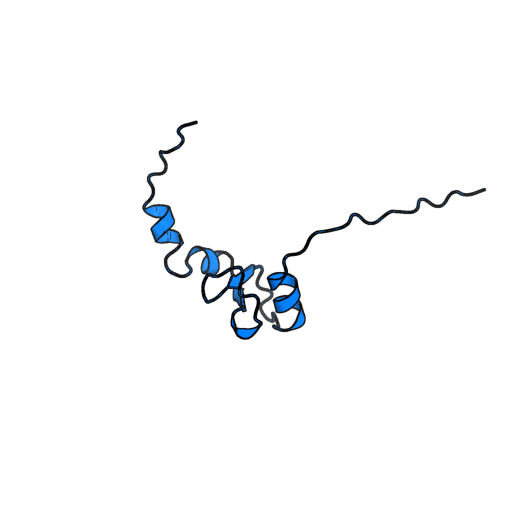T---GGGEEEE-HHHHHHGGGHHHHHHTS-TT----

Foldseek 3Di:
DDDPPPPDDDDDDDQLLVVLCVVPPDDPVPADDKDQQVNDSVPSDNVRIDRDHPVCRCPPPNNVVVVVPDPPPPPPD